Protein AF-A0A9P8D5P6-F1 (afdb_monomer)

Mean predicted aligned error: 11.56 Å

Foldseek 3Di:
DVPLVVVLQVLLVLCPDPDVVNVDPVSVVVSVVVLVVLLVVLVVCCVVPNQLDADVNLLSSLVNLLVLLLVCVPPDPVCNVVSLVSNLSSLRNLLSNVVPAVSSVLSNLVSLVSHDPVSNVSCVVNPDDDDPVVVNVVRVVVVVPDDDPDDPDPPPPSVCPGPVNSVVVSVVVVD

Radius of gyration: 16.65 Å; Cα contacts (8 Å, |Δi|>4): 138; chains: 1; bounding box: 43×38×36 Å

Sequence (175 aa):
MHYYQLITFLLETLRMTSTPAVADGSVQKVLSNTKIRMETLIRLYYLRHGFESYDIMVISMHFIGFMQAKALDVTEAAGLESRRSTVVLVARGLQDQSKNCYLARLVLRILKSSVGRENQFLLREVDDEEEDAEAERVMKEQVKSSWPIDLEWIDVDHEKKRLDNLIKWTKELEL

InterPro domains:
  IPR053187 Notoamide biosynthesis regulator [PTHR47256] (1-170)

Nearest PDB structures (foldseek):
  4k6j-assembly2_B  TM=3.755E-01  e=2.713E+00  Homo sapiens
  6umm-assembly1_H  TM=3.596E-01  e=6.498E+00  Mycolicibacterium smegmatis MC2 155
  8hdu-assembly1_A  TM=2.737E-01  e=9.581E+00  synthetic construct

Structure (mmCIF, N/CA/C/O backbone):
data_AF-A0A9P8D5P6-F1
#
_entry.id   AF-A0A9P8D5P6-F1
#
loop_
_atom_site.group_PDB
_atom_site.id
_atom_site.type_symbol
_atom_site.label_atom_id
_atom_site.label_alt_id
_atom_site.label_comp_id
_atom_site.label_asym_id
_atom_site.label_entity_id
_atom_site.label_seq_id
_atom_site.pdbx_PDB_ins_code
_atom_site.Cartn_x
_atom_site.Cartn_y
_atom_site.Cartn_z
_atom_site.occupancy
_atom_site.B_iso_or_equiv
_atom_site.auth_seq_id
_atom_site.auth_comp_id
_atom_site.auth_asym_id
_atom_site.auth_atom_id
_atom_site.pdbx_PDB_model_num
ATOM 1 N N . MET A 1 1 ? -5.596 13.998 -11.935 1.00 46.41 1 MET A N 1
ATOM 2 C CA . MET A 1 1 ? -4.339 13.992 -11.153 1.00 46.41 1 MET A CA 1
ATOM 3 C C . MET A 1 1 ? -4.516 14.673 -9.793 1.00 46.41 1 MET A C 1
ATOM 5 O O . MET A 1 1 ? -4.461 13.971 -8.798 1.00 46.41 1 MET A O 1
ATOM 9 N N . HIS A 1 2 ? -4.847 15.970 -9.718 1.00 48.50 2 HIS A N 1
ATOM 10 C CA . HIS A 1 2 ? -4.922 16.712 -8.439 1.00 48.50 2 HIS A CA 1
ATOM 11 C C . HIS A 1 2 ? -6.039 16.297 -7.460 1.00 48.50 2 HIS A C 1
ATOM 13 O O . HIS A 1 2 ? -5.902 16.498 -6.259 1.00 48.50 2 HIS A O 1
ATOM 19 N N . TYR A 1 3 ? -7.138 15.706 -7.940 1.00 49.41 3 TYR A N 1
ATOM 20 C CA . TYR A 1 3 ? -8.293 15.378 -7.091 1.00 49.41 3 TYR A CA 1
ATOM 21 C C . TYR A 1 3 ? -8.016 14.245 -6.086 1.00 49.41 3 TYR A C 1
ATOM 23 O O . TYR A 1 3 ? -8.426 14.334 -4.933 1.00 49.41 3 TYR A O 1
ATOM 31 N N . TYR A 1 4 ? -7.271 13.212 -6.490 1.00 53.50 4 TYR A N 1
ATOM 32 C CA . TYR A 1 4 ? -6.918 12.098 -5.601 1.00 53.50 4 TYR A CA 1
ATOM 33 C C . TYR A 1 4 ? -5.939 12.534 -4.509 1.00 53.50 4 TYR A C 1
ATOM 35 O O . TYR A 1 4 ? -6.137 12.201 -3.348 1.00 53.50 4 TYR A O 1
ATOM 43 N N . GLN A 1 5 ? -4.952 13.363 -4.863 1.00 53.19 5 GLN A N 1
ATOM 44 C CA . GLN A 1 5 ? -4.032 13.971 -3.899 1.00 53.19 5 GLN A CA 1
ATOM 45 C C . GLN A 1 5 ? -4.762 14.887 -2.915 1.00 53.19 5 GLN A C 1
ATOM 47 O O . GLN A 1 5 ? -4.480 14.833 -1.727 1.00 53.19 5 GLN A O 1
ATOM 52 N N . LEU A 1 6 ? -5.741 15.672 -3.381 1.00 55.31 6 LEU A N 1
ATOM 53 C CA . LEU A 1 6 ? -6.595 16.490 -2.515 1.00 55.31 6 LEU A CA 1
ATOM 54 C C . LEU A 1 6 ? -7.399 15.643 -1.526 1.00 55.31 6 LEU A C 1
ATOM 56 O O . LEU A 1 6 ? -7.475 16.000 -0.356 1.00 55.31 6 LEU A O 1
ATOM 60 N N . ILE A 1 7 ? -7.978 14.523 -1.969 1.00 57.53 7 ILE A N 1
ATOM 61 C CA . ILE A 1 7 ? -8.716 13.611 -1.084 1.00 57.53 7 ILE A CA 1
ATOM 62 C C . ILE A 1 7 ? -7.779 12.958 -0.064 1.00 57.53 7 ILE A C 1
ATOM 64 O O . ILE A 1 7 ? -8.120 12.908 1.117 1.00 57.53 7 ILE A O 1
ATOM 68 N N . THR A 1 8 ? -6.613 12.474 -0.495 1.00 57.19 8 THR A N 1
ATOM 69 C CA . THR A 1 8 ? -5.614 11.873 0.399 1.00 57.19 8 THR A CA 1
ATOM 70 C C . THR A 1 8 ? -5.120 12.892 1.424 1.00 57.19 8 THR A C 1
ATOM 72 O O . THR A 1 8 ? -5.164 12.612 2.618 1.00 57.19 8 THR A O 1
ATOM 75 N N . PHE A 1 9 ? -4.782 14.105 0.979 1.00 58.69 9 PHE A N 1
ATOM 76 C CA . PHE A 1 9 ? -4.341 15.198 1.842 1.00 58.69 9 PHE A CA 1
ATOM 77 C C . PHE A 1 9 ? -5.427 15.592 2.848 1.00 58.69 9 PHE A C 1
ATOM 79 O O . PHE A 1 9 ? -5.172 15.615 4.044 1.00 58.69 9 PHE A O 1
ATOM 86 N N . LEU A 1 10 ? -6.676 15.780 2.402 1.00 60.22 10 LEU A N 1
ATOM 87 C CA . LEU A 1 10 ? -7.810 16.062 3.291 1.00 60.22 10 LEU A CA 1
ATOM 88 C C . LEU A 1 10 ? -7.991 14.984 4.370 1.00 60.22 10 LEU A C 1
ATOM 9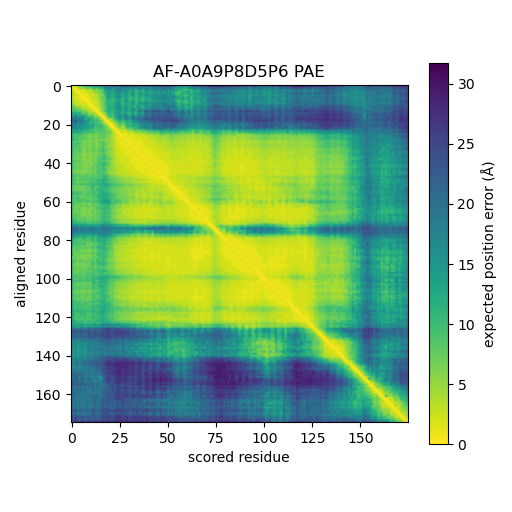0 O O . LEU A 1 10 ? -8.286 15.309 5.517 1.00 60.22 10 LEU A O 1
ATOM 94 N N . LEU A 1 11 ? -7.815 13.706 4.030 1.00 56.88 11 LEU A N 1
ATOM 95 C CA . LEU A 1 11 ? -7.970 12.604 4.984 1.00 56.88 11 LEU A CA 1
ATOM 96 C C . LEU A 1 11 ? -6.798 12.480 5.961 1.00 56.88 11 LEU A C 1
ATOM 98 O O . LEU A 1 11 ? -7.001 12.095 7.115 1.00 56.88 11 LEU A O 1
ATOM 102 N N . GLU A 1 12 ? -5.595 12.821 5.516 1.00 54.44 12 GLU A N 1
ATOM 103 C CA . GLU A 1 12 ? -4.372 12.817 6.313 1.00 54.44 12 GLU A CA 1
ATOM 104 C C . GLU A 1 12 ? -4.322 14.005 7.285 1.00 54.44 12 GLU A C 1
ATOM 106 O O . GLU A 1 12 ? -4.115 13.810 8.487 1.00 54.44 12 GLU A O 1
ATOM 111 N N . THR A 1 13 ? -4.649 15.216 6.814 1.00 52.94 13 THR A N 1
ATOM 112 C CA . THR A 1 13 ? -4.728 16.429 7.645 1.00 52.94 13 THR A CA 1
ATOM 113 C C . THR A 1 13 ? -5.739 16.265 8.785 1.00 52.94 13 THR A C 1
ATOM 115 O O . THR A 1 13 ? -5.476 16.689 9.908 1.00 52.94 13 THR A O 1
ATOM 118 N N . LEU A 1 14 ? -6.868 15.588 8.545 1.00 48.50 14 LEU A N 1
ATOM 119 C CA . LEU A 1 14 ? -7.907 15.379 9.560 1.00 48.50 14 LEU A CA 1
ATOM 120 C C . LEU A 1 14 ? -7.550 14.330 10.630 1.00 48.50 14 LEU A C 1
ATOM 122 O O . LEU A 1 14 ? -8.164 14.331 11.695 1.00 48.50 14 LEU A O 1
ATOM 126 N N . ARG A 1 15 ? -6.582 13.431 10.387 1.00 45.19 15 ARG A N 1
ATOM 127 C CA . ARG A 1 15 ? -6.100 12.479 11.412 1.00 45.19 15 ARG A CA 1
ATOM 128 C C . ARG A 1 15 ? -4.989 13.049 12.293 1.00 45.19 15 ARG A C 1
ATOM 130 O O . ARG A 1 15 ? -4.774 12.512 13.378 1.00 45.19 15 ARG A O 1
ATOM 137 N N . MET A 1 16 ? -4.268 14.070 11.827 1.00 44.59 16 MET A N 1
ATOM 138 C CA . MET A 1 16 ? -3.048 14.576 12.473 1.00 44.59 16 MET A CA 1
ATOM 139 C C . MET A 1 16 ? -3.235 15.920 13.188 1.00 44.59 16 MET A C 1
ATOM 141 O O . MET A 1 16 ? -2.349 16.335 13.934 1.00 44.59 16 MET A O 1
ATOM 145 N N . THR A 1 17 ? -4.367 16.606 13.012 1.00 43.19 17 THR A N 1
ATOM 146 C CA . THR A 1 17 ? -4.655 17.825 13.769 1.00 43.19 17 THR A CA 1
ATOM 147 C C . THR A 1 17 ? -4.956 17.493 15.236 1.00 43.19 17 THR A C 1
ATOM 149 O O . THR A 1 17 ? -5.965 16.885 15.575 1.00 43.19 17 THR A O 1
ATOM 152 N N . SER A 1 18 ? -4.122 17.993 16.148 1.00 48.12 18 SER A N 1
ATOM 153 C CA . SER A 1 18 ? -4.375 18.055 17.601 1.00 48.12 18 SER A CA 1
ATOM 154 C C . SER A 1 18 ? -5.480 19.057 17.979 1.00 48.12 18 SER A C 1
ATOM 156 O O . SER A 1 18 ? -5.642 19.429 19.141 1.00 48.12 18 SER A O 1
ATOM 158 N N . THR A 1 19 ? -6.260 19.510 16.995 1.00 53.69 19 THR A N 1
ATOM 159 C CA . THR A 1 19 ? -7.380 20.418 17.205 1.00 53.69 19 THR A CA 1
ATOM 160 C C . THR A 1 19 ? -8.507 19.705 17.952 1.00 53.69 19 THR A C 1
ATOM 162 O O . THR A 1 19 ? -8.818 18.560 17.619 1.00 53.69 19 THR A O 1
ATOM 165 N N . PRO A 1 20 ? -9.207 20.379 18.878 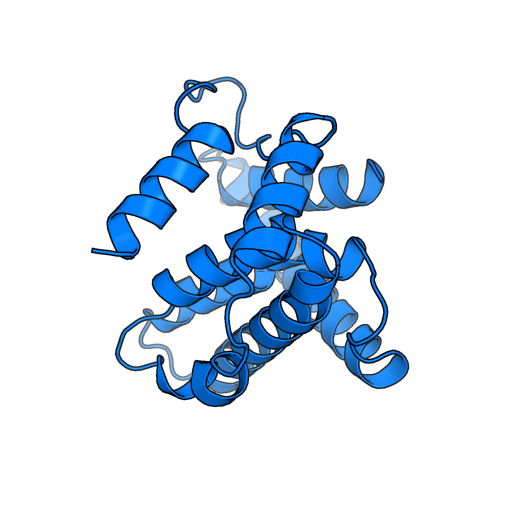1.00 55.34 20 PRO A N 1
ATOM 166 C CA . PRO A 1 20 ? -10.346 19.806 19.601 1.00 55.34 20 PRO A CA 1
ATOM 167 C C . PRO A 1 20 ? -11.463 19.269 18.683 1.00 55.34 20 PRO A C 1
ATOM 169 O O . PRO A 1 20 ? -12.219 18.396 19.093 1.00 55.34 20 PRO A O 1
ATOM 172 N N . ALA A 1 21 ? -11.520 19.708 17.420 1.00 53.41 21 ALA A N 1
ATOM 173 C CA . ALA A 1 21 ? -12.410 19.168 16.390 1.00 53.41 21 ALA A CA 1
ATOM 174 C C . ALA A 1 21 ? -12.151 17.686 16.036 1.00 53.41 21 ALA A C 1
ATOM 176 O O . ALA A 1 21 ? -13.062 17.011 15.575 1.00 53.41 21 ALA A O 1
ATOM 177 N N . VAL A 1 22 ? -10.946 17.150 16.262 1.00 55.66 22 VAL A N 1
ATOM 178 C CA . VAL A 1 22 ? -10.618 15.729 16.020 1.00 55.66 22 VAL A CA 1
ATOM 179 C C . VAL A 1 22 ? -11.009 14.847 17.204 1.00 55.66 22 VAL A C 1
ATOM 181 O O . VAL A 1 22 ? -11.241 13.655 17.026 1.00 55.66 22 VAL A O 1
ATOM 184 N N . ALA A 1 23 ? -11.153 15.413 18.405 1.00 62.66 23 ALA A N 1
ATOM 185 C CA . ALA A 1 23 ? -11.736 14.704 19.545 1.00 62.66 23 ALA A CA 1
ATOM 186 C C . ALA A 1 23 ? -13.269 14.581 19.438 1.00 62.66 23 ALA A C 1
ATOM 188 O O . ALA A 1 23 ? -13.881 13.836 20.204 1.00 62.66 23 ALA A O 1
ATOM 189 N N . ASP A 1 24 ? -13.893 15.286 18.487 1.00 77.38 24 ASP A N 1
ATOM 190 C CA . ASP A 1 24 ? -15.320 15.171 18.225 1.00 77.38 24 ASP A CA 1
ATOM 191 C C . ASP A 1 24 ? -15.667 13.780 17.664 1.00 77.38 24 ASP A C 1
ATOM 193 O O . ASP A 1 24 ? -15.125 13.312 16.655 1.00 77.38 24 ASP A O 1
ATOM 197 N N . GLY A 1 25 ? -16.613 13.108 18.323 1.00 76.62 25 GLY A N 1
ATOM 198 C CA . GLY A 1 25 ? -17.014 11.749 17.965 1.00 76.62 25 GLY A CA 1
ATOM 199 C C . GLY A 1 25 ? -17.628 11.637 16.565 1.00 76.62 25 GLY A C 1
ATOM 200 O O . GLY A 1 25 ? -17.521 10.583 15.932 1.00 76.62 25 GLY A O 1
ATOM 201 N N . SER A 1 26 ? -18.243 12.704 16.041 1.00 81.00 26 SER A N 1
ATOM 202 C CA . SER A 1 26 ? -18.809 12.704 14.689 1.00 81.00 26 SER A CA 1
ATOM 203 C C . SER A 1 26 ? -17.712 12.760 13.624 1.00 81.00 26 SER A C 1
ATOM 205 O O . SER A 1 26 ? -17.774 12.006 12.649 1.00 81.00 26 SER A O 1
ATOM 207 N N . VAL A 1 27 ? -16.655 13.546 13.856 1.00 77.38 27 VAL A N 1
ATOM 208 C CA . VAL A 1 27 ? -15.480 13.621 12.975 1.00 77.38 27 VAL A CA 1
ATOM 209 C C . VAL A 1 27 ? -14.751 12.280 12.943 1.00 77.38 27 VAL A C 1
ATOM 211 O O . VAL A 1 27 ? -14.508 11.739 11.862 1.00 77.38 27 VAL A O 1
ATOM 214 N N . GLN A 1 28 ? -14.500 11.667 14.104 1.00 73.62 28 GLN A N 1
ATOM 215 C CA . GLN A 1 28 ? -13.882 10.335 14.179 1.00 73.62 28 GLN A CA 1
ATOM 216 C C . GLN A 1 28 ? -14.697 9.260 13.455 1.00 73.62 28 GLN A C 1
ATOM 218 O O . GLN A 1 28 ? -14.141 8.398 12.765 1.00 73.62 28 GLN A O 1
ATOM 223 N N . LYS A 1 29 ? -16.029 9.327 13.552 1.00 79.6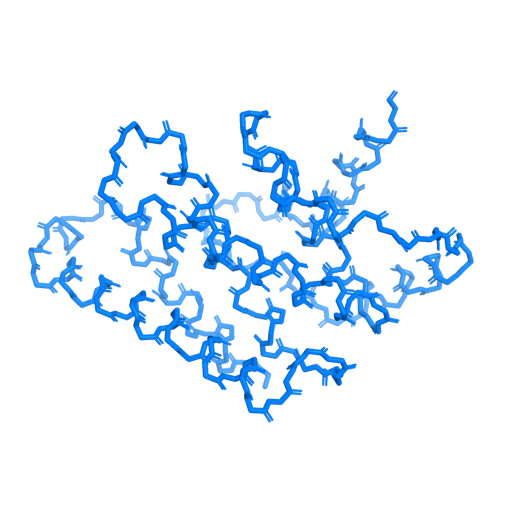2 29 LYS A N 1
ATOM 224 C CA . LYS A 1 29 ? -16.925 8.419 12.833 1.00 79.62 29 LYS A CA 1
ATOM 225 C C . LYS A 1 29 ? -16.834 8.612 11.319 1.00 79.62 29 LYS A C 1
ATOM 227 O O . LYS A 1 29 ? -16.786 7.622 10.589 1.00 79.62 29 LYS A O 1
ATOM 232 N N . VAL A 1 30 ? -16.788 9.853 10.833 1.00 80.75 30 VAL A N 1
ATOM 233 C CA . VAL A 1 30 ? -16.619 10.145 9.399 1.00 80.75 30 VAL A CA 1
ATOM 234 C C . VAL A 1 30 ? -15.270 9.637 8.899 1.00 80.75 30 VAL A C 1
ATOM 236 O O . VAL A 1 30 ? -15.232 8.956 7.877 1.00 80.75 30 VAL A O 1
ATOM 239 N N . LEU A 1 31 ? -14.182 9.879 9.632 1.00 75.88 31 LEU A N 1
ATOM 240 C CA . LEU A 1 31 ? -12.848 9.398 9.259 1.00 75.88 31 LEU A CA 1
ATOM 241 C C . LEU A 1 31 ? -12.778 7.872 9.219 1.00 75.88 31 LEU A C 1
ATOM 243 O O . LEU A 1 31 ? -12.276 7.300 8.251 1.00 75.88 31 LEU A O 1
ATOM 247 N N . SER A 1 32 ? -13.353 7.208 10.222 1.00 76.94 32 SER A N 1
ATOM 248 C CA . SER A 1 32 ? -13.439 5.747 10.269 1.00 76.94 32 SER A CA 1
ATOM 249 C C . SER A 1 32 ? -14.242 5.193 9.088 1.00 76.94 32 SER A C 1
ATOM 251 O O . SER A 1 32 ? -13.789 4.273 8.406 1.00 76.94 32 SER A O 1
ATOM 253 N N . ASN A 1 33 ? -15.396 5.792 8.779 1.00 81.94 33 ASN A N 1
ATOM 254 C CA . ASN A 1 33 ? -16.211 5.400 7.630 1.00 81.94 33 ASN A CA 1
ATOM 255 C C . ASN A 1 33 ? -15.482 5.616 6.303 1.00 81.94 33 ASN A C 1
ATOM 257 O O . ASN A 1 33 ? -15.554 4.765 5.418 1.00 81.94 33 ASN A O 1
ATOM 261 N N . THR A 1 34 ? -14.775 6.735 6.147 1.00 81.19 34 THR A N 1
ATOM 262 C CA . THR A 1 34 ? -14.023 7.004 4.922 1.00 81.19 34 THR A CA 1
ATOM 263 C C . THR A 1 34 ? -12.873 6.024 4.759 1.00 81.19 34 THR A C 1
ATOM 265 O O . THR A 1 34 ? -12.694 5.496 3.665 1.00 81.19 34 THR A O 1
ATOM 268 N N . LYS A 1 35 ? -12.159 5.687 5.840 1.00 78.31 35 LYS A N 1
ATOM 269 C CA . LYS A 1 35 ? -11.134 4.637 5.822 1.00 78.31 35 LYS A CA 1
ATOM 270 C C .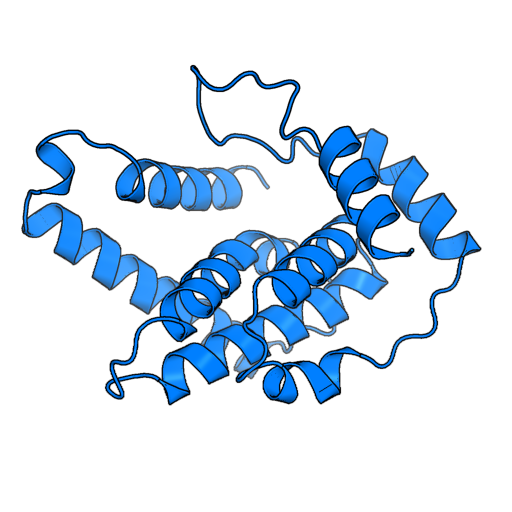 LYS A 1 35 ? -11.711 3.306 5.331 1.00 78.31 35 LYS A C 1
AT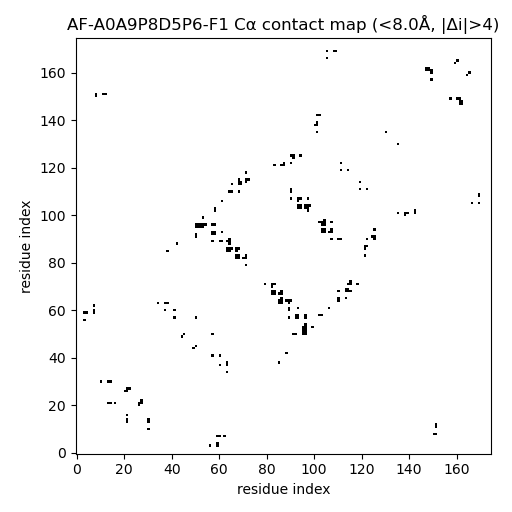OM 272 O O . LYS A 1 35 ? -11.171 2.729 4.392 1.00 78.31 35 LYS A O 1
ATOM 277 N N . ILE A 1 36 ? -12.838 2.866 5.898 1.00 83.50 36 ILE A N 1
ATOM 278 C CA . ILE A 1 36 ? -13.523 1.629 5.483 1.00 83.50 36 ILE A CA 1
ATOM 279 C C . ILE A 1 36 ? -13.899 1.684 3.997 1.00 83.50 36 ILE A C 1
ATOM 281 O O . ILE A 1 36 ? -13.690 0.717 3.265 1.00 83.50 36 ILE A O 1
ATOM 285 N N . ARG A 1 37 ? -14.428 2.816 3.520 1.00 86.81 37 ARG A N 1
ATOM 286 C CA . ARG A 1 37 ? -14.800 2.992 2.108 1.00 86.81 37 ARG A CA 1
ATOM 287 C C . ARG A 1 37 ? -13.589 2.942 1.188 1.00 86.81 37 ARG A C 1
ATOM 289 O O . ARG A 1 37 ? -13.648 2.257 0.178 1.00 86.81 37 ARG A O 1
ATOM 296 N N . MET A 1 38 ? -12.494 3.604 1.544 1.00 84.44 38 MET A N 1
ATOM 297 C CA . MET A 1 38 ? -11.258 3.573 0.762 1.00 84.44 38 MET A CA 1
ATOM 298 C C . MET A 1 38 ? -10.675 2.155 0.690 1.00 84.44 38 MET A C 1
ATOM 300 O O . MET A 1 38 ? -10.334 1.672 -0.385 1.00 84.44 38 MET A O 1
ATOM 304 N N . GLU A 1 39 ? -10.666 1.443 1.815 1.00 87.12 39 GLU A N 1
ATOM 305 C CA . GLU A 1 39 ? -10.292 0.029 1.885 1.00 87.12 39 GLU A CA 1
ATOM 306 C C . GLU A 1 39 ? -11.200 -0.895 1.072 1.00 87.12 39 GLU A C 1
ATOM 308 O O . GLU A 1 39 ? -10.755 -1.923 0.562 1.00 87.12 39 GLU A O 1
ATOM 313 N N . THR A 1 40 ? -12.477 -0.545 0.960 1.00 91.56 40 THR A N 1
ATOM 314 C CA . THR A 1 40 ? -13.432 -1.272 0.123 1.00 91.56 40 THR A CA 1
ATOM 315 C C . THR A 1 40 ? -13.168 -0.985 -1.353 1.00 91.56 40 THR A C 1
ATOM 317 O O . THR A 1 40 ? -13.137 -1.909 -2.160 1.00 91.56 40 THR A O 1
ATOM 320 N N . LEU A 1 41 ? -12.924 0.278 -1.710 1.00 89.81 41 LEU A N 1
ATOM 321 C CA . LEU A 1 41 ? -12.665 0.701 -3.085 1.00 89.81 41 LEU A CA 1
ATOM 322 C C . LEU A 1 41 ? -11.413 0.039 -3.659 1.00 89.81 41 LEU A C 1
ATOM 324 O O . LEU A 1 41 ? -11.489 -0.495 -4.760 1.00 89.81 41 LEU A O 1
ATOM 328 N N . ILE A 1 42 ? -10.301 -0.002 -2.917 1.00 88.25 42 ILE A N 1
ATOM 329 C CA . ILE A 1 42 ? -9.071 -0.648 -3.404 1.00 88.25 42 ILE A CA 1
ATOM 330 C C . ILE A 1 42 ? -9.258 -2.159 -3.614 1.00 88.25 42 ILE A C 1
ATOM 332 O O . ILE A 1 42 ? -8.774 -2.712 -4.599 1.00 88.25 42 ILE A O 1
ATOM 336 N N . ARG A 1 43 ? -10.024 -2.828 -2.740 1.00 93.31 43 ARG A N 1
ATOM 337 C CA . ARG A 1 43 ? -10.357 -4.255 -2.882 1.00 93.31 43 ARG A CA 1
ATOM 338 C C . ARG A 1 43 ? -11.250 -4.516 -4.091 1.00 93.31 43 ARG A C 1
ATOM 340 O O . ARG A 1 43 ? -10.986 -5.440 -4.852 1.00 93.31 43 ARG A O 1
ATOM 347 N N . LEU A 1 44 ? -12.289 -3.703 -4.286 1.00 93.56 44 LEU A N 1
ATOM 348 C CA . LEU A 1 44 ? -13.173 -3.804 -5.451 1.00 93.56 44 LEU A CA 1
ATOM 349 C C . LEU A 1 44 ? -12.429 -3.511 -6.753 1.00 93.56 44 LEU A C 1
ATOM 351 O O . LEU A 1 44 ? -12.651 -4.196 -7.750 1.00 93.56 44 LEU A O 1
ATOM 355 N N . TYR A 1 45 ? -11.543 -2.515 -6.735 1.00 91.06 45 TYR A N 1
ATOM 356 C CA . TYR A 1 45 ? -10.692 -2.194 -7.869 1.00 91.06 45 TYR A CA 1
ATOM 357 C C . TYR A 1 45 ? -9.818 -3.395 -8.233 1.00 91.06 45 TYR A C 1
ATOM 359 O O . TYR A 1 45 ? -9.874 -3.855 -9.370 1.00 91.06 45 TYR A O 1
ATOM 367 N N . TYR A 1 46 ? -9.100 -3.962 -7.257 1.00 93.12 46 TYR A N 1
ATOM 368 C CA . TYR A 1 46 ? -8.264 -5.140 -7.475 1.00 93.12 46 TYR A CA 1
ATOM 369 C C . TYR A 1 46 ? -9.056 -6.325 -8.039 1.00 93.12 46 TYR A C 1
ATOM 371 O O . TYR A 1 46 ? -8.643 -6.923 -9.026 1.00 93.12 46 TYR A O 1
ATOM 379 N N . LEU A 1 47 ? -10.230 -6.630 -7.475 1.00 94.50 47 LEU A N 1
ATOM 380 C CA . LEU A 1 47 ? -11.072 -7.732 -7.954 1.00 94.50 47 LEU A CA 1
ATOM 381 C C . LEU A 1 47 ? -11.531 -7.562 -9.407 1.00 94.50 47 LEU A C 1
ATOM 383 O O . LEU A 1 47 ? -11.765 -8.553 -10.092 1.00 94.50 47 LEU A O 1
ATOM 387 N N . ARG A 1 48 ? -11.706 -6.320 -9.869 1.00 93.75 48 ARG A N 1
ATOM 388 C CA . ARG A 1 48 ? -12.214 -6.030 -11.213 1.00 93.75 48 ARG A CA 1
ATOM 389 C C . ARG A 1 48 ? -11.110 -5.838 -12.249 1.00 93.75 48 ARG A C 1
ATOM 391 O O . ARG A 1 48 ? -11.319 -6.179 -13.410 1.00 93.75 48 ARG A O 1
ATOM 398 N N . HIS A 1 49 ? -9.995 -5.241 -11.850 1.00 89.75 49 HIS A N 1
ATOM 399 C CA . HIS A 1 49 ? -8.970 -4.736 -12.763 1.00 89.75 49 HIS A CA 1
ATOM 400 C C . HIS A 1 49 ? -7.587 -5.349 -12.530 1.00 89.75 49 HIS A C 1
ATOM 402 O O . HIS A 1 49 ? -6.711 -5.184 -13.375 1.00 89.75 49 HIS A O 1
ATOM 408 N N . GLY A 1 50 ? -7.373 -6.032 -11.402 1.00 91.75 50 GLY A N 1
ATOM 409 C CA . GLY A 1 50 ? -6.028 -6.342 -10.928 1.00 91.75 50 GLY A CA 1
ATOM 410 C C . GLY A 1 50 ? -5.204 -5.067 -10.720 1.00 91.75 50 GLY A C 1
ATOM 411 O O . GLY A 1 50 ? -5.749 -3.968 -10.594 1.00 91.75 50 GLY A O 1
ATOM 412 N N . PHE A 1 51 ? -3.880 -5.213 -10.693 1.00 91.88 51 PHE A N 1
ATOM 413 C CA . PHE A 1 51 ? -2.939 -4.086 -10.626 1.00 91.88 51 PHE A CA 1
ATOM 414 C C . PHE A 1 51 ? -1.890 -4.092 -11.742 1.00 91.88 51 PHE A C 1
ATOM 416 O O . PHE A 1 51 ? -1.031 -3.219 -11.768 1.00 91.88 51 PHE A O 1
ATOM 423 N N . GLU A 1 52 ? -1.977 -5.038 -12.677 1.00 88.25 52 GLU A N 1
ATOM 424 C CA . GLU A 1 52 ? -0.995 -5.246 -13.750 1.00 88.25 52 GLU A CA 1
ATOM 425 C C . GLU A 1 52 ? -0.926 -4.060 -14.723 1.00 88.25 52 GLU A C 1
ATOM 427 O O . GLU A 1 52 ? 0.126 -3.760 -15.283 1.00 88.25 52 GLU A O 1
ATOM 432 N N . SER A 1 53 ? -2.050 -3.365 -14.915 1.00 88.44 53 SER A N 1
ATOM 433 C CA . SER A 1 53 ? -2.098 -2.124 -15.688 1.00 88.44 53 SER A CA 1
ATOM 434 C C . SER A 1 53 ? -1.679 -0.933 -14.829 1.00 88.44 53 SER A C 1
ATOM 436 O O . SER A 1 53 ? -2.113 -0.797 -13.683 1.00 88.44 53 SER A O 1
ATOM 438 N N . TYR A 1 54 ? -0.870 -0.037 -15.399 1.00 86.56 54 TYR A N 1
ATOM 439 C CA . TYR A 1 54 ? -0.469 1.189 -14.718 1.00 86.56 54 TYR A CA 1
ATOM 440 C C . TYR A 1 54 ? -1.687 2.070 -14.390 1.00 86.56 54 TYR A C 1
ATOM 442 O O . TYR A 1 54 ? -2.434 2.467 -15.285 1.00 86.56 54 TYR A O 1
ATOM 450 N N . ASP A 1 55 ? -1.853 2.401 -13.111 1.00 86.19 55 ASP A N 1
ATOM 451 C CA . ASP A 1 55 ? -2.855 3.332 -12.605 1.00 86.19 55 ASP A CA 1
ATOM 452 C C . ASP A 1 55 ? -2.306 4.110 -11.397 1.00 86.19 55 ASP A C 1
ATOM 454 O O . ASP A 1 55 ? -2.059 3.580 -10.309 1.00 86.19 55 ASP A O 1
ATOM 458 N N . ILE A 1 56 ? -2.185 5.425 -11.580 1.00 79.12 56 ILE A N 1
ATOM 459 C CA . ILE A 1 56 ? -1.752 6.376 -10.553 1.00 79.12 56 ILE A CA 1
ATOM 460 C C . ILE A 1 56 ? -2.657 6.371 -9.309 1.00 79.12 56 ILE A C 1
ATOM 462 O O . ILE A 1 56 ? -2.212 6.743 -8.222 1.00 79.12 56 ILE A O 1
ATOM 466 N N . MET A 1 57 ? -3.918 5.945 -9.435 1.00 77.31 57 MET A N 1
ATOM 467 C CA . MET A 1 57 ? -4.853 5.835 -8.319 1.00 77.31 57 MET A CA 1
ATOM 468 C C . MET A 1 57 ? -4.380 4.791 -7.301 1.00 77.31 57 MET A C 1
ATOM 470 O O . MET A 1 57 ? -4.387 5.071 -6.101 1.00 77.31 57 MET A O 1
ATOM 474 N N . VAL A 1 58 ? -3.862 3.649 -7.769 1.00 82.25 58 VAL A N 1
ATOM 475 C CA . VAL A 1 58 ? -3.307 2.582 -6.916 1.00 82.25 58 VAL A CA 1
ATOM 476 C C . VAL A 1 58 ? -2.131 3.110 -6.102 1.00 82.25 58 VAL A C 1
ATOM 478 O O . VAL A 1 58 ? -2.064 2.887 -4.893 1.00 82.25 58 VAL A O 1
ATOM 481 N N . ILE A 1 59 ? -1.258 3.893 -6.743 1.00 77.56 59 ILE A N 1
ATOM 482 C CA . ILE A 1 59 ? -0.156 4.579 -6.063 1.00 77.56 59 ILE A CA 1
ATOM 483 C C . ILE A 1 59 ? -0.732 5.541 -5.019 1.00 77.56 59 ILE A C 1
ATOM 485 O O . ILE A 1 59 ? -0.364 5.463 -3.855 1.00 77.56 59 ILE A O 1
ATOM 489 N N . SER A 1 60 ? -1.703 6.386 -5.374 1.00 74.31 60 SER A N 1
ATOM 490 C CA . SER A 1 60 ? -2.271 7.391 -4.457 1.00 74.31 60 SER A CA 1
ATOM 491 C C . SER A 1 60 ? -2.959 6.828 -3.201 1.00 74.31 60 SER A C 1
ATOM 493 O O . SER A 1 60 ? -3.119 7.555 -2.221 1.00 74.31 60 SER A O 1
ATOM 495 N N . MET A 1 61 ? -3.345 5.546 -3.198 1.00 75.75 61 MET A N 1
ATOM 496 C CA . MET A 1 61 ? -3.970 4.870 -2.053 1.00 75.75 61 MET A CA 1
ATOM 497 C C . MET A 1 61 ? -2.965 4.186 -1.108 1.00 75.75 61 MET A C 1
ATOM 499 O O . MET A 1 61 ? -3.380 3.547 -0.137 1.00 75.75 61 MET A O 1
ATOM 503 N N . HIS A 1 62 ? -1.653 4.354 -1.326 1.00 78.81 62 HIS A N 1
ATOM 504 C CA . HIS A 1 62 ? -0.603 3.730 -0.509 1.00 78.81 62 HIS A CA 1
ATOM 505 C C . HIS A 1 62 ? -0.729 4.024 0.993 1.00 78.81 62 HIS A C 1
ATOM 507 O O . HIS A 1 62 ? -0.373 3.187 1.824 1.00 78.81 62 HIS A O 1
ATOM 513 N N . PHE A 1 63 ? -1.265 5.193 1.361 1.00 75.56 63 PHE A N 1
ATOM 514 C CA . PHE A 1 63 ? -1.414 5.625 2.752 1.00 75.56 63 PHE A CA 1
ATOM 515 C C . PHE A 1 63 ? -2.226 4.621 3.584 1.00 75.56 63 PHE A C 1
ATOM 517 O O . PHE A 1 63 ? -1.957 4.436 4.768 1.00 75.56 63 PHE A O 1
ATOM 524 N N . ILE A 1 64 ? -3.168 3.897 2.970 1.00 82.12 64 ILE A N 1
ATOM 525 C CA . ILE A 1 64 ? -3.950 2.851 3.639 1.00 82.12 64 ILE A CA 1
ATOM 526 C C . ILE A 1 64 ? -3.061 1.687 4.076 1.00 82.12 64 ILE A C 1
ATOM 528 O O . ILE A 1 64 ? -3.228 1.189 5.190 1.00 82.12 64 ILE A O 1
ATOM 532 N N . GLY A 1 65 ? -2.085 1.304 3.251 1.00 86.69 65 GLY A N 1
ATOM 533 C CA . GLY A 1 65 ? -1.093 0.288 3.593 1.00 86.69 65 GLY A CA 1
ATOM 534 C C . GLY A 1 65 ? -0.281 0.701 4.815 1.00 86.69 65 GLY A C 1
ATOM 535 O O . GLY A 1 65 ? -0.248 -0.037 5.794 1.00 86.69 65 GLY A O 1
ATOM 536 N N . PHE A 1 66 ? 0.267 1.920 4.818 1.00 83.06 66 PHE A N 1
ATOM 537 C CA . PHE A 1 66 ? 1.023 2.457 5.959 1.00 83.06 66 PHE A CA 1
ATOM 538 C C . PHE A 1 66 ? 0.192 2.552 7.238 1.00 83.06 66 PHE A C 1
ATOM 540 O O . PHE A 1 66 ? 0.641 2.162 8.316 1.00 83.06 66 PHE A O 1
ATOM 547 N N . MET A 1 67 ? -1.048 3.040 7.128 1.00 81.00 67 MET A N 1
ATOM 548 C CA . MET A 1 67 ? -1.964 3.122 8.265 1.00 81.00 67 MET A CA 1
ATOM 549 C C . MET A 1 67 ? -2.223 1.749 8.887 1.00 81.00 67 MET A C 1
ATOM 551 O O . MET A 1 67 ? -2.404 1.668 10.102 1.00 81.00 67 MET A O 1
ATOM 555 N N . GLN A 1 68 ? -2.297 0.700 8.066 1.00 86.31 68 GLN A N 1
ATOM 556 C CA . GLN A 1 68 ? -2.536 -0.654 8.546 1.00 86.31 68 GLN A CA 1
ATOM 557 C C . GLN A 1 68 ? -1.265 -1.323 9.048 1.00 86.31 68 GLN A C 1
ATOM 559 O O . GLN A 1 68 ? -1.336 -1.946 10.099 1.00 86.31 68 GLN A O 1
ATOM 564 N N . ALA A 1 69 ? -0.118 -1.113 8.397 1.00 86.62 69 ALA A N 1
ATOM 565 C CA . ALA A 1 69 ? 1.185 -1.576 8.868 1.00 86.62 69 ALA A CA 1
ATOM 566 C C . ALA A 1 69 ? 1.468 -1.070 10.290 1.00 86.62 69 ALA A C 1
ATOM 568 O O . ALA A 1 69 ? 1.687 -1.871 11.189 1.00 86.62 69 ALA A O 1
ATOM 569 N N . LYS A 1 70 ? 1.286 0.234 10.542 1.00 83.38 70 LYS A N 1
ATOM 570 C CA . LYS A 1 70 ? 1.415 0.815 11.891 1.00 83.38 70 LYS A CA 1
ATOM 571 C C . LYS A 1 70 ? 0.406 0.250 12.901 1.00 83.38 70 LYS A C 1
ATOM 573 O O . LYS A 1 70 ? 0.660 0.226 14.099 1.00 83.38 70 LYS A O 1
ATOM 578 N N . ALA A 1 71 ? -0.772 -0.164 12.439 1.00 82.56 71 ALA A N 1
ATOM 579 C CA . ALA A 1 71 ? -1.797 -0.758 13.293 1.00 82.56 71 ALA A CA 1
ATOM 580 C C . ALA A 1 71 ? -1.577 -2.263 13.548 1.00 82.56 71 ALA A C 1
ATOM 582 O O . ALA A 1 71 ? -2.318 -2.839 14.346 1.00 82.56 71 ALA A O 1
ATOM 583 N N . LEU A 1 72 ? -0.598 -2.902 12.891 1.00 85.50 72 LEU A N 1
ATOM 584 C CA . LEU A 1 72 ? -0.187 -4.276 13.195 1.00 85.50 72 LEU A CA 1
ATOM 585 C C . LEU A 1 72 ? 0.608 -4.364 14.504 1.00 85.50 72 LEU A C 1
ATOM 587 O O . LEU A 1 72 ? 0.517 -5.384 15.180 1.00 85.50 72 LEU A O 1
ATOM 591 N N . ASP A 1 73 ? 1.298 -3.287 14.893 1.00 76.50 73 ASP A N 1
ATOM 592 C CA . ASP A 1 73 ? 2.036 -3.199 16.162 1.00 76.50 73 ASP A CA 1
ATOM 593 C C . ASP A 1 73 ? 1.107 -3.212 17.392 1.00 76.50 73 ASP A C 1
ATOM 595 O O . ASP A 1 73 ? 1.541 -3.448 18.520 1.00 76.50 73 ASP A O 1
ATOM 599 N N . VAL A 1 74 ? -0.190 -2.949 17.195 1.00 76.06 74 VAL A N 1
ATOM 600 C CA . VAL A 1 74 ? -1.194 -2.954 18.263 1.00 76.06 74 VAL A CA 1
ATOM 601 C C . VAL A 1 74 ? -1.730 -4.374 18.457 1.00 76.06 74 VAL A C 1
ATOM 603 O O . VAL A 1 74 ? -2.315 -4.956 17.546 1.00 76.06 74 VAL A O 1
ATOM 606 N N . THR A 1 75 ? -1.618 -4.905 19.679 1.00 62.31 75 THR A N 1
ATOM 607 C CA . THR A 1 75 ? -1.954 -6.294 20.068 1.00 62.31 75 THR A CA 1
ATOM 608 C C . THR A 1 75 ? -3.448 -6.659 19.995 1.00 62.31 75 THR A C 1
ATOM 610 O O . THR A 1 75 ? -3.859 -7.726 20.453 1.00 62.31 75 THR A O 1
ATOM 613 N N . GLU A 1 76 ? -4.304 -5.801 19.441 1.00 74.62 76 GLU A N 1
ATOM 614 C CA . GLU A 1 76 ? -5.721 -6.118 19.281 1.00 74.62 76 GLU A CA 1
ATOM 615 C C . GLU A 1 76 ? -5.928 -7.148 18.168 1.00 74.62 76 GLU A C 1
ATOM 617 O O . GLU A 1 76 ? -5.784 -6.846 16.980 1.00 74.62 76 GLU A O 1
ATOM 622 N N . ALA A 1 77 ? -6.355 -8.350 18.566 1.00 71.00 77 ALA A N 1
ATOM 623 C CA . ALA A 1 77 ? -6.703 -9.442 17.658 1.00 71.00 77 ALA A CA 1
ATOM 624 C C . ALA A 1 77 ? -7.880 -9.094 16.727 1.00 71.00 77 ALA A C 1
ATOM 626 O O . ALA A 1 77 ? -7.982 -9.618 15.615 1.00 71.00 77 ALA A O 1
ATOM 627 N N . ALA A 1 78 ? -8.770 -8.195 17.160 1.00 81.81 78 ALA A N 1
ATOM 628 C CA . ALA A 1 78 ? -9.918 -7.773 16.373 1.00 81.81 78 ALA A CA 1
ATOM 629 C C . ALA A 1 78 ? -9.464 -7.081 15.078 1.00 81.81 78 ALA A C 1
ATOM 631 O O . ALA A 1 78 ? -8.818 -6.034 15.092 1.00 81.81 78 ALA A O 1
ATOM 632 N N . GLY A 1 79 ? -9.820 -7.677 13.940 1.00 83.12 79 GLY A N 1
ATOM 633 C CA . GLY A 1 79 ? -9.514 -7.134 12.620 1.00 83.12 79 GLY A CA 1
ATOM 634 C C . GLY A 1 79 ? -8.074 -7.339 12.148 1.00 83.12 79 GLY A C 1
ATOM 635 O O . GLY A 1 79 ? -7.766 -6.860 11.060 1.00 83.12 79 GLY A O 1
ATOM 636 N N . LEU A 1 80 ? -7.219 -8.062 12.886 1.00 89.25 80 LEU A N 1
ATOM 637 C CA . LEU A 1 80 ? -5.809 -8.283 12.529 1.00 89.25 80 LEU A CA 1
ATOM 638 C C . LEU A 1 80 ? -5.639 -8.807 11.094 1.00 89.25 80 LEU A C 1
ATOM 640 O O . LEU A 1 80 ? -4.898 -8.221 10.310 1.00 89.25 80 LEU A O 1
ATOM 644 N N . GLU A 1 81 ? -6.390 -9.841 10.715 1.00 90.50 81 GLU A N 1
ATOM 645 C CA . GLU A 1 81 ? -6.346 -10.406 9.358 1.00 90.50 81 GLU A CA 1
ATOM 646 C C . GLU A 1 81 ? -6.801 -9.412 8.283 1.00 90.50 81 GLU A C 1
ATOM 648 O O . GLU A 1 81 ? -6.238 -9.369 7.191 1.00 90.50 81 GLU A O 1
ATOM 653 N N . SER A 1 82 ? -7.762 -8.540 8.601 1.00 90.19 82 SER A N 1
ATOM 654 C CA . SER A 1 82 ? -8.159 -7.461 7.691 1.00 90.19 82 SER A CA 1
ATOM 655 C C . SER A 1 82 ? -7.012 -6.469 7.477 1.00 90.19 82 SER A C 1
ATOM 657 O O . SER A 1 82 ? -6.732 -6.095 6.338 1.00 90.19 82 SER A O 1
ATOM 659 N N . ARG A 1 83 ? -6.290 -6.098 8.548 1.00 90.06 83 ARG A N 1
ATOM 660 C CA . ARG A 1 83 ? -5.111 -5.215 8.463 1.00 90.06 83 ARG A CA 1
ATOM 661 C C . ARG A 1 83 ? -4.014 -5.854 7.614 1.00 90.06 83 ARG A C 1
ATOM 663 O O . ARG A 1 83 ? -3.521 -5.215 6.688 1.00 90.06 83 ARG A O 1
ATOM 670 N N . ARG A 1 84 ? -3.692 -7.125 7.880 1.00 93.00 84 ARG A N 1
ATOM 671 C CA . ARG A 1 84 ? -2.703 -7.910 7.123 1.00 93.00 84 ARG A CA 1
ATOM 672 C C . ARG A 1 84 ? -3.062 -7.992 5.644 1.00 93.00 84 ARG A C 1
ATOM 674 O O . ARG A 1 84 ? -2.241 -7.658 4.799 1.00 93.00 84 ARG A O 1
ATOM 681 N N . SER A 1 85 ? -4.310 -8.346 5.339 1.00 93.75 85 SER A N 1
ATOM 682 C CA . SER A 1 85 ? -4.830 -8.389 3.971 1.00 93.75 85 SER A CA 1
ATOM 683 C C . SER A 1 85 ? -4.693 -7.039 3.262 1.00 93.75 85 SER A C 1
ATOM 685 O O . SER A 1 85 ? -4.276 -7.004 2.107 1.00 93.75 85 SER A O 1
ATOM 687 N N . THR A 1 86 ? -4.989 -5.924 3.940 1.00 92.44 86 THR A N 1
ATOM 688 C CA . THR A 1 86 ? -4.808 -4.585 3.361 1.00 92.44 86 THR A CA 1
ATOM 689 C C . THR A 1 86 ? -3.335 -4.284 3.070 1.00 92.44 86 THR A C 1
ATOM 691 O O . THR A 1 86 ? -3.035 -3.751 2.005 1.00 92.44 86 THR A O 1
ATOM 694 N N . VAL A 1 87 ? -2.414 -4.635 3.977 1.00 92.62 87 VAL A N 1
ATOM 695 C CA . VAL A 1 87 ? -0.965 -4.442 3.770 1.00 92.62 87 VAL A CA 1
ATOM 696 C C . VAL A 1 87 ? -0.477 -5.235 2.560 1.00 92.62 87 VAL A C 1
ATOM 698 O O . VAL A 1 87 ? 0.158 -4.655 1.684 1.00 92.62 87 VAL A O 1
ATOM 701 N N . VAL A 1 88 ? -0.832 -6.521 2.469 1.00 94.44 88 VAL A N 1
ATOM 702 C CA . VAL A 1 88 ? -0.478 -7.383 1.327 1.00 94.44 88 VAL A CA 1
ATOM 703 C C . VAL A 1 88 ? -1.015 -6.803 0.022 1.00 94.44 88 VAL A C 1
ATOM 705 O O . VAL A 1 88 ? -0.284 -6.701 -0.959 1.00 94.44 88 VAL A O 1
ATOM 708 N N . LEU A 1 89 ? -2.280 -6.378 0.012 1.00 94.75 89 LEU A N 1
ATOM 709 C CA . LEU A 1 89 ? -2.919 -5.838 -1.183 1.00 94.75 89 LEU A CA 1
ATOM 710 C C . LEU A 1 89 ? -2.230 -4.561 -1.677 1.00 94.75 89 LEU A C 1
ATOM 712 O O . LEU A 1 89 ? -1.986 -4.417 -2.872 1.00 94.75 89 LEU A O 1
ATOM 716 N N . VAL A 1 90 ? -1.902 -3.642 -0.766 1.00 92.31 90 VAL A N 1
ATOM 717 C CA . VAL A 1 90 ? -1.204 -2.399 -1.118 1.00 92.31 90 VAL A CA 1
ATOM 718 C C . VAL A 1 90 ? 0.226 -2.684 -1.569 1.00 92.31 90 VAL A C 1
ATOM 720 O O . VAL A 1 90 ? 0.658 -2.111 -2.565 1.00 92.31 90 VAL A O 1
ATOM 723 N N . ALA A 1 91 ? 0.945 -3.585 -0.894 1.00 93.12 91 ALA A N 1
ATOM 724 C CA . ALA A 1 91 ? 2.292 -3.982 -1.294 1.00 93.12 91 ALA A CA 1
ATOM 725 C C . ALA A 1 91 ? 2.301 -4.583 -2.708 1.00 93.12 91 ALA A C 1
ATOM 727 O O . ALA A 1 91 ? 3.098 -4.164 -3.543 1.00 93.12 91 ALA A O 1
ATOM 728 N N . ARG A 1 92 ? 1.350 -5.476 -3.011 1.00 93.19 92 ARG A N 1
ATOM 729 C CA . ARG A 1 92 ? 1.172 -6.047 -4.351 1.00 93.19 92 ARG A CA 1
ATOM 730 C C . ARG A 1 92 ? 0.850 -4.982 -5.397 1.00 93.19 92 ARG A C 1
ATOM 732 O O . ARG A 1 92 ? 1.447 -4.975 -6.467 1.00 93.19 92 ARG A O 1
ATOM 739 N N . GLY A 1 93 ? -0.059 -4.060 -5.082 1.00 92.50 93 GLY A N 1
ATOM 740 C CA . GLY A 1 93 ? -0.365 -2.943 -5.972 1.00 92.50 93 GLY A CA 1
ATOM 741 C C . GLY A 1 93 ? 0.873 -2.113 -6.277 1.00 92.50 93 GLY A C 1
ATOM 742 O O . GLY A 1 93 ? 1.190 -1.889 -7.437 1.00 92.50 93 GLY A O 1
ATOM 743 N N . LEU A 1 94 ? 1.629 -1.720 -5.254 1.00 90.62 94 LEU A N 1
ATOM 744 C CA . LEU A 1 94 ? 2.858 -0.954 -5.442 1.00 90.62 94 LEU A CA 1
ATOM 745 C C . LEU A 1 94 ? 3.922 -1.720 -6.236 1.00 90.62 94 LEU A C 1
ATOM 747 O O . LEU A 1 94 ? 4.602 -1.096 -7.044 1.00 90.62 94 LEU A O 1
ATOM 751 N N . GLN A 1 95 ? 4.040 -3.038 -6.059 1.00 91.69 95 GLN A N 1
ATOM 752 C CA . GLN A 1 95 ? 4.938 -3.886 -6.849 1.00 91.69 95 GLN A CA 1
ATOM 753 C C . GLN A 1 95 ? 4.591 -3.830 -8.335 1.00 91.69 95 GLN A C 1
ATOM 755 O O . GLN A 1 95 ? 5.438 -3.467 -9.149 1.00 91.69 95 GLN A O 1
ATOM 760 N N . ASP A 1 96 ? 3.331 -4.089 -8.688 1.00 91.31 96 ASP A N 1
ATOM 761 C CA . ASP A 1 96 ? 2.897 -4.065 -10.085 1.00 91.31 96 ASP A CA 1
ATOM 762 C C . ASP A 1 96 ? 3.031 -2.660 -10.697 1.00 91.31 96 ASP A C 1
ATOM 764 O O . ASP A 1 96 ? 3.471 -2.506 -11.838 1.00 91.31 96 ASP A O 1
ATOM 768 N N . GLN A 1 97 ? 2.756 -1.609 -9.917 1.00 88.94 97 GLN A N 1
ATOM 769 C CA . GLN A 1 97 ? 2.962 -0.226 -10.354 1.00 88.94 97 GLN A CA 1
ATOM 770 C C . GLN A 1 97 ? 4.450 0.155 -10.477 1.00 88.94 97 GLN A C 1
ATOM 772 O O . GLN A 1 97 ? 4.797 1.024 -11.283 1.00 88.94 97 GLN A O 1
ATOM 777 N N . SER A 1 98 ? 5.347 -0.490 -9.723 1.00 86.94 98 SER A N 1
ATOM 778 C CA . SER A 1 98 ? 6.788 -0.191 -9.714 1.00 86.94 98 SER A CA 1
ATOM 779 C C . SER A 1 98 ? 7.499 -0.541 -11.022 1.00 86.94 98 SER A C 1
ATOM 781 O O . SER A 1 98 ? 8.542 0.045 -11.319 1.00 86.94 98 SER A O 1
ATOM 783 N N . LYS A 1 99 ? 6.893 -1.418 -11.832 1.00 85.94 99 LYS A N 1
ATOM 784 C CA . LYS A 1 99 ? 7.337 -1.758 -13.193 1.00 85.94 99 LYS A CA 1
ATOM 785 C C . LYS A 1 99 ? 7.298 -0.555 -14.136 1.00 85.94 99 LYS A C 1
ATOM 787 O O . LYS A 1 99 ? 8.069 -0.488 -15.084 1.00 85.94 99 LYS A O 1
ATOM 792 N N . ASN A 1 100 ? 6.402 0.399 -13.869 1.00 82.00 100 ASN A N 1
ATOM 793 C CA . ASN A 1 100 ? 6.147 1.555 -14.733 1.00 82.00 100 ASN A CA 1
ATOM 794 C C . ASN A 1 100 ? 6.421 2.902 -14.041 1.00 82.00 100 ASN A C 1
ATOM 796 O O . ASN A 1 100 ? 6.407 3.944 -14.695 1.00 82.00 100 ASN A O 1
ATOM 800 N N . CYS A 1 101 ? 6.625 2.916 -12.718 1.00 81.56 101 CYS A N 1
ATOM 801 C CA . CYS A 1 101 ? 6.731 4.146 -11.940 1.00 81.56 101 CYS A CA 1
ATOM 802 C C . CYS A 1 101 ? 7.692 4.022 -10.751 1.00 81.56 101 CYS A C 1
ATOM 804 O O . CYS A 1 101 ? 7.431 3.316 -9.776 1.00 81.56 101 CYS A O 1
ATOM 806 N N . TYR A 1 102 ? 8.769 4.811 -10.767 1.00 79.19 102 TYR A N 1
ATOM 807 C CA . TYR A 1 102 ? 9.776 4.811 -9.699 1.00 79.19 102 TYR A CA 1
ATOM 808 C C . TYR A 1 102 ? 9.219 5.321 -8.367 1.00 79.19 102 TYR A C 1
ATOM 810 O O . TYR A 1 102 ? 9.677 4.898 -7.309 1.00 79.19 102 TYR A O 1
ATOM 818 N N . LEU A 1 103 ? 8.180 6.166 -8.394 1.00 77.81 103 LEU A N 1
ATOM 819 C CA . LEU A 1 103 ? 7.475 6.553 -7.174 1.00 77.81 103 LEU A CA 1
ATOM 820 C C . LEU A 1 103 ? 6.869 5.334 -6.471 1.00 77.81 103 LEU A C 1
ATOM 822 O O . LEU A 1 103 ? 7.060 5.168 -5.270 1.00 77.81 103 LEU A O 1
ATOM 826 N N . ALA A 1 104 ? 6.188 4.458 -7.211 1.00 83.88 104 ALA A N 1
ATOM 827 C CA . ALA A 1 104 ? 5.626 3.241 -6.637 1.00 83.88 104 ALA A CA 1
ATOM 828 C C . ALA A 1 104 ? 6.719 2.341 -6.042 1.00 83.88 104 ALA A C 1
ATOM 830 O O . ALA A 1 104 ? 6.537 1.815 -4.947 1.00 83.88 104 ALA A O 1
ATOM 831 N N . ARG A 1 105 ? 7.882 2.248 -6.706 1.00 84.38 105 ARG A N 1
ATOM 832 C CA . ARG A 1 105 ? 9.051 1.514 -6.195 1.00 84.38 105 ARG A CA 1
ATOM 833 C C . ARG A 1 105 ? 9.549 2.070 -4.860 1.00 84.38 105 ARG A C 1
ATOM 835 O O . ARG A 1 105 ? 9.733 1.316 -3.909 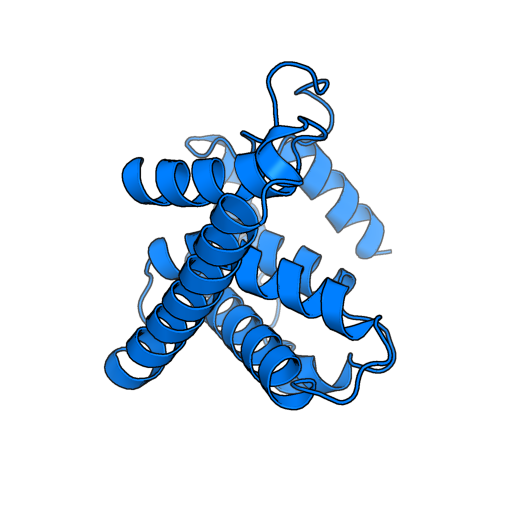1.00 84.38 105 ARG A O 1
ATOM 842 N N . LEU A 1 106 ? 9.733 3.385 -4.767 1.00 79.62 106 LEU A N 1
ATOM 843 C CA . LEU A 1 106 ? 10.173 4.027 -3.528 1.00 79.62 106 LEU A CA 1
ATOM 844 C C . LEU A 1 106 ? 9.158 3.846 -2.400 1.00 79.62 106 LEU A C 1
ATOM 846 O O . LEU A 1 106 ? 9.523 3.468 -1.290 1.00 79.62 106 LEU A O 1
ATOM 850 N N . VAL A 1 107 ? 7.877 4.067 -2.691 1.00 82.44 107 VAL A N 1
ATOM 851 C CA . VAL A 1 107 ? 6.797 3.895 -1.714 1.00 82.44 107 VAL A CA 1
ATOM 852 C C . VAL A 1 107 ? 6.723 2.442 -1.242 1.00 82.44 107 VAL A C 1
ATOM 854 O O . VAL A 1 107 ? 6.525 2.212 -0.051 1.00 82.44 107 VAL A O 1
ATOM 857 N N . LEU A 1 108 ? 6.951 1.464 -2.127 1.00 87.69 108 LEU A N 1
ATOM 858 C CA . LEU A 1 108 ? 7.041 0.054 -1.754 1.00 87.69 108 LEU A CA 1
ATOM 859 C C . LEU A 1 108 ? 8.208 -0.213 -0.800 1.00 87.69 108 LEU A C 1
ATOM 861 O O . LEU A 1 108 ? 7.995 -0.838 0.236 1.00 87.69 108 LEU A O 1
ATOM 865 N N . ARG A 1 109 ? 9.420 0.279 -1.106 1.00 84.69 109 ARG A N 1
ATOM 866 C CA . ARG A 1 109 ? 10.596 0.116 -0.227 1.00 84.69 109 ARG A CA 1
ATOM 867 C C . ARG A 1 109 ? 10.315 0.667 1.180 1.00 84.69 109 ARG A C 1
ATOM 869 O O . ARG A 1 109 ? 10.587 -0.011 2.168 1.00 84.69 109 ARG A O 1
ATOM 876 N N . ILE A 1 110 ? 9.690 1.844 1.274 1.00 81.75 110 ILE A N 1
ATOM 877 C CA . ILE A 1 110 ? 9.312 2.463 2.558 1.00 81.75 110 ILE A CA 1
ATOM 878 C C . ILE A 1 110 ? 8.198 1.664 3.258 1.00 81.75 110 ILE A C 1
ATOM 880 O O . ILE A 1 110 ? 8.234 1.476 4.472 1.00 81.75 110 ILE A O 1
ATOM 884 N N . LEU A 1 111 ? 7.204 1.153 2.523 1.00 85.25 111 LEU A N 1
ATOM 885 C CA . LEU A 1 111 ? 6.152 0.322 3.113 1.00 85.25 111 LEU A CA 1
ATOM 886 C C . LEU A 1 111 ? 6.738 -0.958 3.712 1.00 85.25 111 LEU A C 1
ATOM 888 O O . LEU A 1 111 ? 6.401 -1.293 4.846 1.00 85.25 111 LEU A O 1
ATOM 892 N N . LYS A 1 112 ? 7.651 -1.631 3.002 1.00 87.81 112 LYS A N 1
ATOM 893 C CA . LYS A 1 112 ? 8.314 -2.854 3.476 1.00 87.81 112 LYS A CA 1
ATOM 894 C C . LYS A 1 112 ? 9.078 -2.622 4.781 1.00 87.81 112 LYS A C 1
ATOM 896 O O . LYS A 1 112 ? 8.965 -3.440 5.687 1.00 87.81 112 LYS A O 1
ATOM 901 N N . SER A 1 113 ? 9.787 -1.497 4.914 1.00 84.31 113 SER A N 1
ATOM 902 C CA . SER A 1 113 ? 10.497 -1.160 6.157 1.00 84.31 113 SER A CA 1
ATOM 903 C C . SER A 1 113 ? 9.567 -0.765 7.311 1.00 84.31 113 SER A C 1
ATOM 905 O O . SER A 1 113 ? 9.955 -0.878 8.471 1.00 84.31 113 SER A O 1
ATOM 907 N N . SER A 1 114 ? 8.332 -0.346 7.014 1.00 83.06 114 SER A N 1
ATOM 908 C CA . SER A 1 114 ? 7.317 -0.020 8.025 1.00 83.06 114 SER A CA 1
ATOM 909 C C . SER A 1 114 ? 6.580 -1.240 8.593 1.00 83.06 114 SER A C 1
ATOM 911 O O . SER A 1 114 ? 5.900 -1.117 9.609 1.00 83.06 114 SER A O 1
ATOM 913 N N . VAL A 1 115 ? 6.686 -2.410 7.951 1.00 86.62 115 VAL A N 1
ATOM 914 C CA . VAL A 1 115 ? 6.076 -3.651 8.445 1.00 86.62 115 VAL A CA 1
ATOM 915 C C . VAL A 1 115 ? 6.989 -4.264 9.508 1.00 86.62 115 VAL A C 1
ATOM 917 O O . VAL A 1 115 ? 8.145 -4.586 9.232 1.00 86.62 115 VAL A O 1
ATOM 920 N N . GLY A 1 116 ? 6.463 -4.444 10.722 1.00 84.75 116 GLY A N 1
ATOM 921 C CA . GLY A 1 116 ? 7.183 -5.059 11.837 1.00 84.75 116 GLY A CA 1
ATOM 922 C C . GLY A 1 116 ? 7.729 -6.457 11.516 1.00 84.75 116 GLY A C 1
ATOM 923 O O . GLY A 1 116 ? 7.219 -7.184 10.654 1.00 84.75 116 GLY A O 1
ATOM 924 N N . ARG A 1 117 ? 8.798 -6.852 12.219 1.00 85.56 117 ARG A N 1
ATOM 925 C CA . ARG A 1 117 ? 9.531 -8.112 11.971 1.00 85.56 117 ARG A CA 1
ATOM 926 C C . ARG A 1 117 ? 8.630 -9.343 12.074 1.00 85.56 117 ARG A C 1
ATOM 928 O O . ARG A 1 117 ? 8.775 -10.284 11.303 1.00 85.56 117 ARG A O 1
ATOM 935 N N . GLU A 1 118 ? 7.679 -9.328 12.995 1.00 87.88 118 GLU A N 1
ATOM 936 C CA . GLU A 1 118 ? 6.687 -10.382 13.209 1.00 87.88 118 GLU A CA 1
ATOM 937 C C . GLU A 1 118 ? 5.703 -10.550 12.042 1.00 87.88 118 GLU A C 1
ATOM 939 O O . GLU A 1 118 ? 5.106 -11.615 11.895 1.00 87.88 118 GLU A O 1
ATOM 944 N N . ASN A 1 119 ? 5.557 -9.532 11.190 1.00 89.81 119 ASN A N 1
ATOM 945 C CA . ASN A 1 119 ? 4.661 -9.532 10.037 1.00 89.81 119 ASN A CA 1
ATOM 946 C C . ASN A 1 119 ? 5.399 -9.517 8.683 1.00 89.81 119 ASN A C 1
ATOM 948 O O . ASN A 1 119 ? 4.745 -9.467 7.642 1.00 89.81 119 ASN A O 1
ATOM 952 N N . GLN A 1 120 ? 6.733 -9.642 8.653 1.00 88.81 120 GLN A N 1
ATOM 953 C CA . GLN A 1 120 ? 7.512 -9.686 7.401 1.00 88.81 120 GLN A CA 1
ATOM 954 C C . GLN A 1 120 ? 7.077 -10.801 6.441 1.00 88.81 120 GLN A C 1
ATOM 956 O O . GLN A 1 120 ? 7.192 -10.653 5.228 1.00 88.81 120 GLN A O 1
ATOM 961 N N . PHE A 1 121 ? 6.533 -11.907 6.960 1.00 90.50 121 PHE A N 1
ATOM 962 C CA . PHE A 1 121 ? 6.046 -13.019 6.139 1.00 90.50 121 PHE A CA 1
ATOM 963 C C . PHE A 1 121 ? 4.960 -12.607 5.128 1.00 90.50 121 PHE A C 1
ATOM 965 O O . PHE A 1 121 ? 4.771 -13.303 4.135 1.00 90.50 121 PHE A O 1
ATOM 972 N N . LEU A 1 122 ? 4.269 -11.484 5.362 1.00 91.00 122 LEU A N 1
ATOM 973 C CA . LEU A 1 122 ? 3.261 -10.924 4.459 1.00 91.00 122 LEU A CA 1
ATOM 974 C C . LEU A 1 122 ? 3.851 -10.430 3.131 1.00 91.00 122 LEU A C 1
ATOM 976 O O . LEU A 1 122 ? 3.120 -10.293 2.157 1.00 91.00 122 LEU A O 1
ATOM 980 N N . LEU A 1 123 ? 5.152 -10.137 3.095 1.00 89.56 123 LEU A N 1
ATOM 981 C CA . LEU A 1 123 ? 5.815 -9.480 1.967 1.00 89.56 123 LEU A CA 1
ATOM 982 C C . LEU A 1 123 ? 6.532 -10.456 1.025 1.00 89.56 123 LEU A C 1
ATOM 984 O O . LEU A 1 123 ? 7.092 -10.013 0.031 1.00 89.56 123 LEU A O 1
ATOM 988 N N . ARG A 1 124 ? 6.487 -11.767 1.305 1.00 85.38 124 ARG A N 1
ATOM 989 C CA . ARG A 1 124 ? 7.233 -12.796 0.556 1.00 85.38 124 ARG A CA 1
ATOM 990 C C . ARG A 1 124 ? 6.960 -12.784 -0.946 1.00 85.38 124 ARG A C 1
ATOM 992 O O . ARG A 1 124 ? 7.888 -12.872 -1.727 1.00 85.38 124 ARG A O 1
ATOM 999 N N . GLU A 1 125 ? 5.701 -12.623 -1.339 1.00 79.25 125 GLU A N 1
ATOM 1000 C CA . GLU A 1 125 ? 5.283 -12.606 -2.753 1.00 79.25 125 GLU A CA 1
ATOM 1001 C C . GLU A 1 125 ?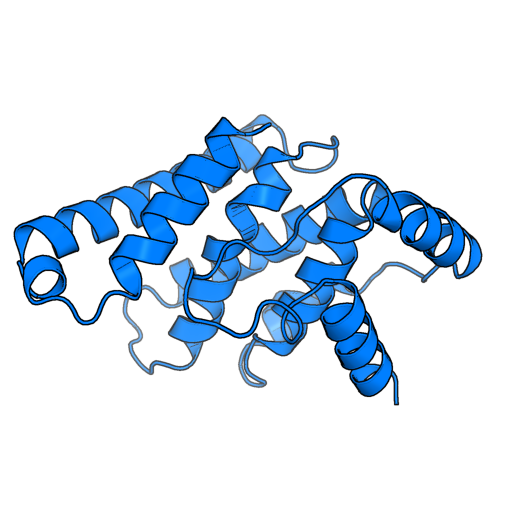 5.657 -11.294 -3.475 1.00 79.25 125 GLU A C 1
ATOM 1003 O O . GLU A 1 125 ? 5.427 -11.150 -4.673 1.00 79.25 125 GLU A O 1
ATOM 1008 N N . VAL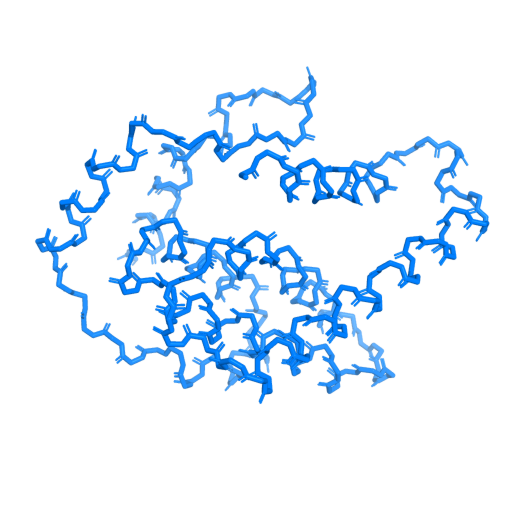 A 1 126 ? 6.172 -10.304 -2.737 1.00 79.56 126 VAL A N 1
ATOM 1009 C CA . VAL A 1 126 ? 6.487 -8.956 -3.230 1.00 79.56 126 VAL A CA 1
ATOM 1010 C C . VAL A 1 126 ? 8.008 -8.738 -3.384 1.00 79.56 126 VAL A C 1
ATOM 1012 O O . VAL A 1 126 ? 8.448 -7.664 -3.792 1.00 79.56 126 VAL A O 1
ATOM 1015 N N . ASP A 1 127 ? 8.828 -9.746 -3.070 1.00 64.75 127 ASP A N 1
ATOM 1016 C CA . ASP A 1 127 ? 10.299 -9.663 -3.075 1.00 64.75 127 ASP A CA 1
ATOM 1017 C C . ASP A 1 127 ? 10.962 -9.980 -4.434 1.00 64.75 127 ASP A C 1
ATOM 1019 O O . ASP A 1 127 ? 12.152 -9.723 -4.597 1.00 64.75 127 ASP A O 1
ATOM 1023 N N . ASP A 1 128 ? 10.213 -10.464 -5.429 1.00 54.84 128 ASP A N 1
ATOM 1024 C CA . ASP A 1 128 ? 10.785 -11.210 -6.566 1.00 54.84 128 ASP A CA 1
ATOM 1025 C C . ASP A 1 128 ? 11.029 -10.409 -7.866 1.00 54.84 128 ASP A C 1
ATOM 1027 O O . ASP A 1 128 ? 10.748 -10.906 -8.957 1.00 54.84 128 ASP A O 1
ATOM 1031 N N . GLU A 1 129 ? 11.570 -9.188 -7.813 1.00 59.50 129 GLU A N 1
ATOM 1032 C CA . GLU A 1 129 ? 12.044 -8.523 -9.046 1.00 59.50 129 GLU A CA 1
ATOM 1033 C C . GLU A 1 129 ? 13.536 -8.189 -8.985 1.00 59.50 129 GLU A C 1
ATOM 1035 O O . GLU A 1 129 ? 13.970 -7.386 -8.161 1.00 59.50 129 GLU A O 1
ATOM 1040 N N . GLU A 1 130 ? 14.318 -8.805 -9.885 1.00 57.75 130 GLU A N 1
ATOM 1041 C CA . GLU A 1 130 ? 15.712 -8.430 -10.135 1.00 57.75 130 GLU A CA 1
ATOM 1042 C C . GLU A 1 130 ? 15.780 -6.947 -10.515 1.00 57.75 130 GLU A C 1
ATOM 1044 O O . GLU A 1 130 ? 15.153 -6.487 -11.475 1.00 57.75 130 GLU A O 1
ATOM 1049 N N . GLU A 1 131 ? 16.544 -6.182 -9.740 1.00 60.12 131 GLU A N 1
ATOM 1050 C CA . GLU A 1 131 ? 16.718 -4.756 -9.972 1.00 60.12 131 GLU A CA 1
ATOM 1051 C C . GLU A 1 131 ? 17.585 -4.523 -11.217 1.00 60.12 131 GLU A C 1
ATOM 1053 O O . GLU A 1 131 ? 18.812 -4.625 -11.182 1.00 60.12 131 GLU A O 1
ATOM 1058 N N . ASP A 1 132 ? 16.948 -4.164 -12.334 1.00 68.19 132 ASP A N 1
ATOM 1059 C CA . ASP A 1 132 ? 17.651 -3.572 -13.473 1.00 68.19 132 ASP A CA 1
ATOM 1060 C C . ASP A 1 132 ? 18.159 -2.176 -13.074 1.00 68.19 132 ASP A C 1
ATOM 1062 O O . ASP A 1 132 ? 17.410 -1.190 -13.028 1.00 68.19 132 ASP A O 1
ATOM 1066 N N . ALA A 1 133 ? 19.454 -2.110 -12.765 1.00 69.88 133 ALA A N 1
ATOM 1067 C CA . ALA A 1 133 ? 20.140 -0.903 -12.324 1.00 69.88 133 ALA A CA 1
ATOM 1068 C C . ALA A 1 133 ? 20.075 0.245 -13.349 1.00 69.88 133 ALA A C 1
ATOM 1070 O O . ALA A 1 133 ? 20.077 1.417 -12.957 1.00 69.88 133 ALA A O 1
ATOM 1071 N N . GLU A 1 134 ? 19.997 -0.058 -14.650 1.00 66.44 134 GLU A N 1
ATOM 1072 C CA . GLU A 1 134 ? 19.898 0.969 -15.690 1.00 66.44 134 GLU A CA 1
ATOM 1073 C C . GLU A 1 134 ? 18.465 1.493 -15.800 1.00 66.44 134 GLU A C 1
ATOM 1075 O O . GLU A 1 134 ? 18.256 2.710 -15.817 1.00 66.44 134 GLU A O 1
ATOM 1080 N N . ALA A 1 135 ? 17.466 0.606 -15.760 1.00 65.94 135 ALA A N 1
ATOM 1081 C CA . ALA A 1 135 ? 16.063 1.013 -15.692 1.00 65.94 135 ALA A CA 1
ATOM 1082 C C . ALA A 1 135 ? 15.781 1.860 -14.439 1.00 65.94 135 ALA A C 1
ATOM 1084 O O . ALA A 1 135 ? 15.075 2.868 -14.512 1.00 65.94 135 ALA A O 1
ATOM 1085 N N . GLU A 1 136 ? 16.377 1.509 -13.294 1.00 67.81 136 GLU A N 1
ATOM 1086 C CA . GLU A 1 136 ? 16.265 2.301 -12.069 1.00 67.81 136 GLU A CA 1
ATOM 1087 C C . GLU A 1 136 ? 16.891 3.692 -12.218 1.00 67.81 136 GLU A C 1
ATOM 1089 O O . GLU A 1 136 ? 16.261 4.688 -11.846 1.00 67.81 136 GLU A O 1
ATOM 1094 N N . ARG A 1 137 ? 18.099 3.787 -12.789 1.00 71.75 137 ARG A N 1
ATOM 1095 C CA . ARG A 1 137 ? 18.753 5.077 -13.051 1.00 71.75 137 ARG A CA 1
ATOM 1096 C C . ARG A 1 137 ? 17.909 5.970 -13.952 1.00 71.75 137 ARG A C 1
ATOM 1098 O O . ARG A 1 137 ? 17.653 7.118 -13.584 1.00 71.75 137 ARG A O 1
ATOM 1105 N N . VAL A 1 138 ? 17.447 5.446 -15.088 1.00 66.69 138 VAL A N 1
ATOM 1106 C CA . VAL A 1 138 ? 16.639 6.198 -16.060 1.00 66.69 138 VAL A CA 1
ATOM 1107 C C . VAL A 1 138 ? 15.346 6.687 -15.414 1.00 66.69 138 VAL A C 1
ATOM 1109 O O . VAL A 1 138 ? 15.016 7.872 -15.489 1.00 66.69 138 VAL A O 1
ATOM 1112 N N . MET A 1 139 ? 14.630 5.808 -14.711 1.00 67.75 139 MET A N 1
ATOM 1113 C CA . MET A 1 139 ? 13.358 6.162 -14.088 1.00 67.75 139 MET A CA 1
ATOM 1114 C C . MET A 1 139 ? 13.553 7.211 -12.981 1.00 67.75 139 MET A C 1
ATOM 1116 O O . MET A 1 139 ? 12.805 8.186 -12.911 1.00 67.75 139 MET A O 1
ATOM 1120 N N . LYS A 1 140 ? 14.613 7.088 -12.172 1.00 66.81 140 LYS A N 1
ATOM 1121 C CA . LYS A 1 140 ? 14.993 8.060 -11.134 1.00 66.81 140 LYS A CA 1
ATOM 1122 C C . LYS A 1 140 ? 15.339 9.438 -11.694 1.00 66.81 140 LYS A C 1
ATOM 1124 O O . LYS A 1 140 ? 14.969 10.450 -11.097 1.00 66.81 140 LYS A O 1
ATOM 1129 N N . GLU A 1 141 ? 16.045 9.491 -12.821 1.00 66.19 141 GLU A N 1
ATOM 1130 C CA . GLU A 1 141 ? 16.371 10.741 -13.514 1.00 66.19 141 GLU A CA 1
ATOM 1131 C C . GLU A 1 141 ? 15.104 11.418 -14.069 1.00 66.19 141 GLU A C 1
ATOM 1133 O O . GLU A 1 141 ? 14.978 12.640 -13.971 1.00 66.19 141 GLU A O 1
ATOM 1138 N N . GLN A 1 142 ? 14.114 10.644 -14.535 1.00 58.69 142 GLN A N 1
ATOM 1139 C CA . GLN A 1 142 ? 12.835 11.177 -15.023 1.00 58.69 142 GLN A CA 1
ATOM 1140 C C . GLN A 1 142 ? 11.907 11.708 -13.914 1.00 58.69 142 GLN A C 1
ATOM 1142 O O . GLN A 1 142 ? 11.227 12.719 -14.120 1.00 58.69 142 GLN A O 1
ATOM 1147 N N . VAL A 1 143 ? 11.896 11.099 -12.717 1.00 55.38 143 VAL A N 1
ATOM 1148 C CA . VAL A 1 143 ? 11.013 11.529 -11.605 1.00 55.38 143 VAL A CA 1
ATOM 1149 C C . VAL A 1 143 ? 11.358 12.918 -11.058 1.00 55.38 143 VAL A C 1
ATOM 1151 O O . VAL A 1 143 ? 10.476 13.605 -10.540 1.00 55.38 143 VAL A O 1
ATOM 1154 N N . LYS A 1 144 ? 12.586 13.412 -11.266 1.00 52.72 144 LYS A N 1
ATOM 1155 C CA . LYS A 1 144 ? 12.976 14.787 -10.901 1.00 52.72 144 LYS A CA 1
ATOM 1156 C C . LYS A 1 144 ? 12.167 15.885 -11.615 1.00 52.72 144 LYS A C 1
ATOM 1158 O O . LYS A 1 144 ? 12.337 17.053 -11.281 1.00 52.72 144 LYS A O 1
ATOM 1163 N N . SER A 1 145 ? 11.298 15.541 -12.573 1.00 47.97 145 SER A N 1
ATOM 1164 C CA . SER A 1 145 ? 10.622 16.513 -13.438 1.00 47.97 145 SER A CA 1
ATOM 1165 C C . SER A 1 145 ? 9.139 16.800 -13.159 1.00 47.97 145 SER A C 1
ATOM 1167 O O . SER A 1 145 ? 8.631 17.731 -13.779 1.00 47.97 145 SER A O 1
ATOM 1169 N N . SER A 1 146 ? 8.398 16.098 -12.280 1.00 47.88 146 SER A N 1
ATOM 1170 C CA . SER A 1 146 ? 6.933 16.359 -12.195 1.00 47.88 146 SER A CA 1
ATOM 1171 C C . SER A 1 146 ? 6.158 15.971 -10.926 1.00 47.88 146 SER A C 1
ATOM 1173 O O . SER A 1 146 ? 4.938 16.131 -10.934 1.00 47.88 146 SER A O 1
ATOM 1175 N N . TRP A 1 147 ? 6.769 15.498 -9.832 1.00 46.12 147 TRP A N 1
ATOM 1176 C CA . TRP A 1 147 ? 5.964 15.062 -8.676 1.00 46.12 147 TRP A CA 1
ATOM 1177 C C . TRP A 1 147 ? 6.387 15.695 -7.344 1.00 46.12 147 TRP A C 1
ATOM 1179 O O . TRP A 1 147 ? 7.403 15.295 -6.774 1.00 46.12 147 TRP A O 1
ATOM 1189 N N . PRO A 1 148 ? 5.611 16.652 -6.800 1.00 40.09 148 PRO A N 1
ATOM 1190 C CA . PRO A 1 148 ? 5.724 17.011 -5.396 1.00 40.09 148 PRO A CA 1
ATOM 1191 C C . PRO A 1 148 ? 5.174 15.848 -4.557 1.00 40.09 148 PRO A C 1
ATOM 1193 O O . PRO A 1 148 ? 3.966 15.691 -4.391 1.00 40.09 148 PRO A O 1
ATOM 1196 N N . ILE A 1 149 ? 6.074 15.003 -4.056 1.00 43.38 149 ILE A N 1
ATOM 1197 C CA . ILE A 1 149 ? 5.798 14.066 -2.958 1.00 43.38 149 ILE A CA 1
ATOM 1198 C C . ILE A 1 149 ? 6.088 14.838 -1.678 1.00 43.38 149 ILE A C 1
ATOM 1200 O O . ILE A 1 149 ? 7.139 14.655 -1.084 1.00 43.38 149 ILE A O 1
ATOM 1204 N N . ASP A 1 150 ? 5.249 15.822 -1.375 1.00 35.56 150 ASP A N 1
ATOM 1205 C CA . ASP A 1 150 ? 5.003 16.264 -0.006 1.00 35.56 150 ASP A CA 1
ATOM 1206 C C . ASP A 1 150 ? 4.063 17.453 -0.001 1.00 35.56 150 ASP A C 1
ATOM 1208 O O . ASP A 1 150 ? 4.435 18.601 -0.249 1.00 35.56 150 ASP A O 1
ATOM 1212 N N . LEU A 1 151 ? 2.826 17.171 0.349 1.00 38.34 151 LEU A N 1
ATOM 1213 C CA . LEU A 1 151 ? 2.096 18.083 1.193 1.00 38.34 151 LEU A CA 1
ATOM 1214 C C . LEU A 1 151 ? 1.847 17.242 2.436 1.00 38.34 151 LEU A C 1
ATOM 1216 O O . LEU A 1 151 ? 0.965 16.396 2.419 1.00 38.34 151 LEU A O 1
ATOM 1220 N N . GLU A 1 152 ? 2.664 17.410 3.473 1.00 39.88 152 GLU A N 1
ATOM 1221 C CA . GLU A 1 152 ? 2.269 16.999 4.821 1.00 39.88 152 GLU A CA 1
ATOM 1222 C C . GLU A 1 152 ? 1.789 18.228 5.610 1.00 39.88 152 GLU A C 1
ATOM 1224 O O . GLU A 1 152 ? 0.692 18.151 6.141 1.00 39.88 152 GLU A O 1
ATOM 1229 N N . TRP A 1 153 ? 2.474 19.389 5.622 1.00 39.91 153 TRP A N 1
ATOM 1230 C CA . TRP A 1 153 ? 2.046 20.588 6.388 1.00 39.91 153 TRP A CA 1
ATOM 1231 C C . TRP A 1 153 ? 2.673 21.922 5.906 1.00 39.91 153 TRP A C 1
ATOM 1233 O O . TRP A 1 153 ? 3.642 21.902 5.158 1.00 39.91 153 TRP A O 1
ATOM 1243 N N . ILE A 1 154 ? 2.132 23.066 6.376 1.00 38.12 154 ILE A N 1
ATOM 1244 C CA . ILE A 1 154 ? 2.632 24.462 6.208 1.00 38.12 154 ILE A CA 1
ATOM 1245 C C . ILE A 1 154 ? 3.721 24.842 7.245 1.00 38.12 154 ILE A C 1
ATOM 1247 O O . ILE A 1 154 ? 4.383 25.862 7.093 1.00 38.12 154 ILE A O 1
ATOM 1251 N N . ASP A 1 155 ? 3.927 24.028 8.288 1.00 33.69 155 ASP A N 1
ATOM 1252 C CA . ASP A 1 155 ? 4.857 24.325 9.402 1.00 33.69 155 ASP A CA 1
ATOM 1253 C C . ASP A 1 155 ? 5.902 23.212 9.643 1.00 33.69 155 ASP A C 1
ATOM 1255 O O . ASP A 1 155 ? 6.567 23.146 10.674 1.00 33.69 155 ASP A O 1
ATOM 1259 N N . VAL A 1 156 ? 6.049 22.292 8.685 1.00 40.53 156 VAL A N 1
ATOM 1260 C CA . VAL A 1 156 ? 7.164 21.337 8.655 1.00 40.53 156 VAL A CA 1
ATOM 1261 C C . VAL A 1 156 ? 8.194 21.887 7.685 1.00 40.53 156 VAL A C 1
ATOM 1263 O O . VAL A 1 156 ? 7.842 22.295 6.584 1.00 40.53 156 VAL A O 1
ATOM 1266 N N . ASP A 1 157 ? 9.465 21.878 8.085 1.00 44.44 157 ASP A N 1
ATOM 1267 C CA . ASP A 1 157 ? 10.587 22.216 7.213 1.00 44.44 157 ASP A CA 1
ATOM 1268 C C . ASP A 1 157 ? 10.550 21.337 5.950 1.00 44.44 157 ASP A C 1
ATOM 1270 O O . ASP A 1 157 ? 10.946 20.164 5.961 1.00 44.44 157 ASP A O 1
ATOM 1274 N N . HIS A 1 158 ? 10.008 21.919 4.877 1.00 41.28 158 HIS A N 1
ATOM 1275 C CA . HIS A 1 158 ? 9.717 21.274 3.602 1.00 41.28 158 HIS A CA 1
ATOM 1276 C C . HIS A 1 158 ? 10.959 20.643 2.978 1.00 41.28 158 HIS A C 1
ATOM 1278 O O . HIS A 1 158 ? 10.829 19.781 2.115 1.00 41.28 158 HIS A O 1
ATOM 1284 N N . GLU A 1 159 ? 12.165 21.031 3.400 1.00 44.34 159 GLU A N 1
ATOM 1285 C CA . GLU A 1 159 ? 13.391 20.439 2.894 1.00 44.34 159 GLU A CA 1
ATOM 1286 C C . GLU A 1 159 ? 13.585 19.000 3.363 1.00 44.34 159 GLU A C 1
ATOM 1288 O O . GLU A 1 159 ? 14.095 18.206 2.579 1.00 44.34 159 GLU A O 1
ATOM 1293 N N . LYS A 1 160 ? 13.152 18.623 4.577 1.00 45.22 160 LYS A N 1
ATOM 1294 C CA . LYS A 1 160 ? 13.504 17.329 5.198 1.00 45.22 160 LYS A CA 1
ATOM 1295 C C . LYS A 1 160 ? 12.818 16.118 4.580 1.00 45.22 160 LYS A C 1
ATOM 1297 O O . LYS A 1 160 ? 13.437 15.058 4.543 1.00 45.22 160 LYS A O 1
ATOM 1302 N N . LYS A 1 161 ? 11.599 16.265 4.069 1.00 45.31 161 LYS A N 1
ATOM 1303 C CA . LYS A 1 161 ? 10.796 15.144 3.561 1.00 45.31 161 LYS A CA 1
ATOM 1304 C C . LYS A 1 161 ? 10.730 15.047 2.023 1.00 45.31 161 LYS A C 1
ATOM 1306 O O . LYS A 1 161 ? 10.227 14.065 1.486 1.00 45.31 161 LYS A O 1
ATOM 1311 N N . ARG A 1 162 ? 11.399 15.971 1.308 1.00 50.66 162 ARG A N 1
ATOM 1312 C CA . ARG A 1 162 ? 11.589 15.913 -0.156 1.00 50.66 162 ARG A CA 1
ATOM 1313 C C . ARG A 1 162 ? 11.999 14.519 -0.615 1.00 50.66 162 ARG A C 1
ATOM 1315 O O . ARG A 1 162 ? 12.841 13.874 0.009 1.00 50.66 162 ARG A O 1
ATOM 1322 N N . LEU A 1 163 ? 11.517 14.132 -1.795 1.00 49.28 163 LEU A N 1
ATOM 1323 C CA . LEU A 1 163 ? 11.929 12.913 -2.491 1.00 49.28 163 LEU A CA 1
ATOM 1324 C C . LEU A 1 163 ? 13.453 12.715 -2.503 1.00 49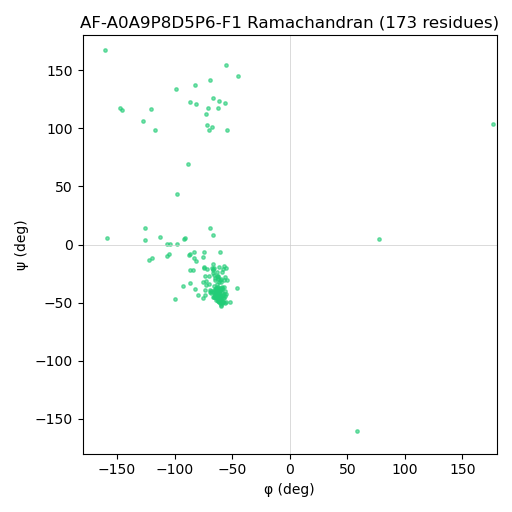.28 163 LEU A C 1
ATOM 1326 O O . LEU A 1 163 ? 13.931 11.601 -2.329 1.00 49.28 163 LEU A O 1
ATOM 1330 N N . ASP A 1 164 ? 14.219 13.798 -2.644 1.00 46.56 164 ASP A N 1
ATOM 1331 C CA . ASP A 1 164 ? 15.684 13.769 -2.594 1.00 46.56 164 ASP A CA 1
ATOM 1332 C C . ASP A 1 164 ? 16.240 13.242 -1.255 1.00 46.56 164 ASP A C 1
ATOM 1334 O O . ASP A 1 164 ? 17.280 12.587 -1.241 1.00 46.56 164 ASP A O 1
ATOM 1338 N N . ASN A 1 165 ? 15.554 13.484 -0.137 1.00 49.69 165 ASN A N 1
ATOM 1339 C CA . ASN A 1 165 ? 15.924 12.978 1.185 1.00 49.69 165 ASN A CA 1
ATOM 1340 C C . ASN A 1 165 ? 15.360 11.585 1.466 1.00 49.69 165 ASN A C 1
ATOM 1342 O O . ASN A 1 165 ? 16.058 10.780 2.075 1.00 49.69 165 ASN A O 1
ATOM 1346 N N . LEU A 1 166 ? 14.172 11.253 0.951 1.00 53.59 166 LEU A N 1
ATOM 1347 C CA . LEU A 1 166 ? 13.673 9.872 0.968 1.00 53.59 166 LEU A CA 1
ATOM 1348 C C . LEU A 1 166 ? 14.600 8.943 0.170 1.00 53.59 166 LEU A C 1
ATOM 1350 O O . LEU A 1 166 ? 14.950 7.869 0.645 1.00 53.59 166 LEU A O 1
ATOM 1354 N N . ILE A 1 167 ? 15.094 9.401 -0.986 1.00 54.81 167 ILE A N 1
ATOM 1355 C CA . ILE A 1 167 ? 16.105 8.704 -1.792 1.00 54.81 167 ILE A CA 1
ATOM 1356 C C . ILE A 1 167 ? 17.415 8.511 -1.012 1.00 54.81 167 ILE A C 1
ATOM 1358 O O . ILE A 1 167 ? 18.062 7.479 -1.182 1.00 54.81 167 ILE A O 1
ATOM 1362 N N . LYS A 1 168 ? 17.837 9.479 -0.185 1.00 55.66 168 LYS A N 1
ATOM 1363 C CA . LYS A 1 168 ? 19.019 9.314 0.684 1.00 55.66 168 LYS A CA 1
ATOM 1364 C C . LYS A 1 168 ? 18.778 8.240 1.744 1.00 55.66 168 LYS A C 1
ATOM 1366 O O . LYS A 1 168 ? 19.613 7.361 1.890 1.00 55.66 168 LYS A O 1
ATOM 1371 N N . TRP A 1 169 ? 17.615 8.261 2.390 1.00 51.88 169 TRP A N 1
ATOM 1372 C CA . TRP A 1 169 ? 17.221 7.264 3.390 1.00 51.88 169 TRP A CA 1
ATOM 1373 C C . TRP A 1 169 ? 17.134 5.845 2.818 1.00 51.88 169 TRP A C 1
ATOM 1375 O O . TRP A 1 169 ? 17.559 4.889 3.453 1.00 51.88 169 TRP A O 1
ATOM 1385 N N . THR A 1 170 ? 16.627 5.687 1.592 1.00 48.22 170 THR A N 1
ATOM 1386 C CA . THR A 1 170 ? 16.593 4.376 0.925 1.00 48.22 170 THR A CA 1
ATOM 1387 C C . THR A 1 170 ? 17.998 3.853 0.621 1.00 48.22 170 THR A C 1
ATOM 1389 O O . THR A 1 170 ? 18.255 2.678 0.835 1.00 48.22 170 THR A O 1
ATOM 1392 N N . LYS A 1 171 ? 18.932 4.723 0.208 1.00 53.25 171 LYS A N 1
ATOM 1393 C CA . LYS A 1 171 ? 20.342 4.341 0.006 1.00 53.25 171 LYS A CA 1
ATOM 1394 C C . LYS A 1 171 ? 21.047 3.920 1.299 1.00 53.25 171 LYS A C 1
ATOM 1396 O O . LYS A 1 171 ? 21.978 3.131 1.246 1.00 53.25 171 LYS A O 1
ATOM 1401 N N . GLU A 1 172 ? 20.632 4.456 2.445 1.00 48.72 172 GLU A N 1
ATOM 1402 C CA . GLU A 1 172 ? 21.154 4.056 3.761 1.00 48.72 172 GLU A CA 1
ATOM 1403 C C . GLU A 1 172 ? 20.620 2.686 4.217 1.00 48.72 172 GLU A C 1
ATOM 1405 O O . GLU A 1 172 ? 21.249 2.051 5.054 1.00 48.72 172 GLU A O 1
ATOM 1410 N N . LEU A 1 173 ? 19.498 2.216 3.655 1.00 41.47 173 LEU A N 1
ATOM 1411 C CA . LEU A 1 173 ? 18.925 0.883 3.898 1.00 41.47 173 LEU A CA 1
ATOM 1412 C C . LEU A 1 173 ? 19.503 -0.212 2.976 1.00 41.47 173 LEU A C 1
ATOM 1414 O O . LEU A 1 173 ? 19.190 -1.384 3.168 1.00 41.47 173 LEU A O 1
ATOM 1418 N N . GLU A 1 174 ? 20.310 0.162 1.977 1.00 40.16 174 GLU A N 1
ATOM 1419 C CA . GLU A 1 174 ? 21.005 -0.740 1.038 1.00 40.16 174 GLU A CA 1
ATOM 1420 C C . GLU A 1 174 ? 22.433 -1.126 1.522 1.00 40.16 174 GLU A C 1
ATOM 1422 O O . GLU A 1 174 ? 23.156 -1.817 0.802 1.00 40.16 174 GLU A O 1
ATOM 1427 N N . LEU A 1 175 ? 22.838 -0.702 2.734 1.00 34.09 175 LEU A N 1
ATOM 1428 C CA . LEU A 1 175 ? 24.088 -1.059 3.442 1.00 34.09 175 LEU A CA 1
ATOM 1429 C C . LEU A 1 175 ? 23.814 -1.983 4.638 1.00 34.09 175 LEU A C 1
ATOM 1431 O O . LEU A 1 175 ? 24.662 -2.871 4.883 1.00 34.09 175 LEU A O 1
#

Solvent-accessible surface area (backbone atoms only — not comparable to full-atom values): 10278 Å² total; per-residue (Å²): 120,70,65,62,54,51,52,48,42,57,57,50,52,62,74,68,47,90,47,76,68,49,74,32,68,68,51,47,49,51,52,52,51,49,51,53,49,52,59,46,48,55,52,53,45,38,76,75,64,52,41,78,61,86,54,71,65,64,53,69,50,44,64,58,22,51,59,25,32,62,51,64,78,46,90,57,71,79,60,44,68,59,33,52,52,46,30,38,52,38,46,48,37,22,52,42,30,31,79,81,29,56,66,24,40,52,53,38,57,54,48,59,73,53,40,51,84,92,54,47,80,64,46,62,91,66,66,85,68,87,80,54,66,65,61,49,50,54,41,55,63,56,54,79,72,81,69,87,63,71,81,85,64,96,85,52,74,68,74,68,65,29,61,75,42,51,54,51,54,53,59,65,73,76,111

Secondary structure (DSSP, 8-state):
-HHHHHHHHHHHHHHH--SGGGS-HHHHHHHHHHHHHHHHHHHHHHHHH-SSS--HHHHHTHHHHHHHHHHHSS---TTHHHHHHHHHHHHHHHHHHHTT-HHHHHHHHHHHHHS-GGGGGGGGGG------HHHHHHHHHHHTTT-----S-SSS-TTTTSHHHHHHHHHHTT-

pLDDT: mean 71.4, std 17.91, range [33.69, 94.75]

Organism: NCBI:txid1042133